Protein AF-A0A508AET8-F1 (afdb_monomer_lite)

pLDDT: mean 76.87, std 15.71, range [42.59, 96.81]

Secondary structure (DSSP, 8-state):
---PPPPPP-------HHHHHHHHHHHHHHHHHHHHHHHS----HHHHHHHHHHHHHHHHHHHHHT-TT--HHHHHHHHHHHHHHHHHHHHHHHHHHHHHHHHHHHHHHHTT--

Radius of gyration: 21.93 Å; chains: 1; bounding box: 60×43×66 Å

Organism: NCBI:txid1706195

Structure (mmCIF, N/CA/C/O backbone):
data_AF-A0A508AET8-F1
#
_entry.id   AF-A0A508AET8-F1
#
loop_
_atom_site.group_PDB
_atom_site.id
_atom_site.type_symbol
_atom_site.label_atom_id
_atom_site.label_alt_id
_atom_site.label_comp_id
_atom_site.label_asym_id
_atom_site.label_entity_id
_atom_site.label_seq_id
_atom_site.pdbx_PDB_ins_code
_atom_site.Cartn_x
_atom_site.Cartn_y
_atom_site.Cartn_z
_atom_site.occupancy
_atom_site.B_iso_or_equiv
_atom_site.auth_seq_id
_atom_site.auth_comp_id
_atom_site.auth_asym_id
_atom_site.auth_atom_id
_atom_site.pdbx_PDB_model_num
ATOM 1 N N . MET A 1 1 ? -28.155 -35.820 34.291 1.00 42.69 1 MET A N 1
ATOM 2 C CA . MET A 1 1 ? -27.954 -34.391 33.969 1.00 42.69 1 MET A CA 1
ATOM 3 C C . MET A 1 1 ? -26.479 -34.075 34.142 1.00 42.69 1 MET A C 1
ATOM 5 O O . MET A 1 1 ? -26.000 -34.165 35.261 1.00 42.69 1 MET A O 1
ATOM 9 N N . ALA A 1 2 ? -25.761 -33.772 33.061 1.00 45.41 2 ALA A N 1
ATOM 10 C CA . ALA A 1 2 ? -24.390 -33.268 33.120 1.00 45.41 2 ALA A CA 1
ATOM 11 C C . ALA A 1 2 ? -24.323 -32.021 32.230 1.00 45.41 2 ALA A C 1
ATOM 13 O O . ALA A 1 2 ? -24.343 -32.126 31.006 1.00 45.41 2 ALA A O 1
ATOM 14 N N . THR A 1 3 ? -24.326 -30.839 32.847 1.00 50.25 3 THR A N 1
ATOM 15 C CA . THR A 1 3 ? -24.107 -29.572 32.143 1.00 50.25 3 THR A CA 1
ATOM 16 C C . THR A 1 3 ? -22.615 -29.444 31.868 1.00 50.25 3 THR A C 1
ATOM 18 O O . THR A 1 3 ? -21.817 -29.290 32.790 1.00 50.25 3 THR A O 1
ATOM 21 N N . ARG A 1 4 ? -22.234 -29.537 30.593 1.00 42.59 4 ARG A N 1
ATOM 22 C CA . ARG A 1 4 ? -20.892 -29.206 30.106 1.00 42.59 4 ARG A CA 1
ATOM 23 C C . ARG A 1 4 ? -20.712 -27.688 30.200 1.00 42.59 4 ARG A C 1
ATOM 25 O O . ARG A 1 4 ? -21.474 -26.946 29.587 1.00 42.59 4 ARG A O 1
ATOM 32 N N . ALA A 1 5 ? -19.728 -27.247 30.981 1.00 56.75 5 ALA A N 1
ATOM 33 C CA . ALA A 1 5 ? -19.295 -25.854 31.030 1.00 56.75 5 ALA A CA 1
ATOM 34 C C . ALA A 1 5 ? -18.791 -25.407 29.639 1.00 56.75 5 ALA A C 1
ATOM 36 O O . ALA A 1 5 ? -18.124 -26.202 28.963 1.00 56.75 5 ALA A O 1
ATOM 37 N N . PRO A 1 6 ? -19.100 -24.180 29.182 1.00 55.41 6 PRO A N 1
ATOM 38 C CA . PRO A 1 6 ? -18.524 -23.658 27.952 1.00 55.41 6 PRO A CA 1
ATOM 39 C C . PRO A 1 6 ? -17.013 -23.460 28.137 1.00 55.41 6 PRO A C 1
ATOM 41 O O . PRO A 1 6 ? -16.565 -22.910 29.142 1.00 55.41 6 PRO A O 1
ATOM 44 N N . ALA A 1 7 ? -16.240 -23.961 27.171 1.00 54.44 7 ALA A N 1
ATOM 45 C CA . ALA A 1 7 ? -14.802 -23.742 27.079 1.00 54.44 7 ALA A CA 1
ATOM 46 C C . ALA A 1 7 ? -14.503 -22.231 27.026 1.00 54.44 7 ALA A C 1
ATOM 48 O O . ALA A 1 7 ? -15.323 -21.484 26.483 1.00 54.44 7 ALA A O 1
ATOM 49 N N . PRO A 1 8 ? -13.368 -21.772 27.585 1.00 53.28 8 PRO A N 1
ATOM 50 C CA . PRO A 1 8 ? -12.979 -20.375 27.488 1.00 53.28 8 PRO A CA 1
ATOM 51 C C . PRO A 1 8 ? -12.871 -20.007 26.010 1.00 53.28 8 PRO A C 1
ATOM 53 O O . PRO A 1 8 ? -12.134 -20.637 25.256 1.00 53.28 8 PRO A O 1
ATOM 56 N N . VAL A 1 9 ? -13.672 -19.021 25.611 1.00 54.75 9 VAL A N 1
ATOM 57 C CA . VAL A 1 9 ? -13.528 -18.317 24.341 1.00 54.75 9 VAL A CA 1
ATOM 58 C C . VAL A 1 9 ? -12.074 -17.883 24.202 1.00 54.75 9 VAL A C 1
ATOM 60 O O . VAL A 1 9 ? -11.507 -17.342 25.154 1.00 54.75 9 VAL A O 1
ATOM 63 N N . ASP A 1 10 ? -11.473 -18.171 23.049 1.00 50.88 10 ASP A N 1
ATOM 64 C CA . ASP A 1 10 ? -10.130 -17.731 22.693 1.00 50.88 10 ASP A CA 1
ATOM 65 C C . ASP A 1 10 ? -10.017 -16.225 22.942 1.00 50.88 10 ASP A C 1
ATOM 67 O O . ASP A 1 10 ? -10.552 -15.397 22.202 1.00 50.88 10 ASP A O 1
ATOM 71 N N . ALA A 1 11 ? -9.360 -15.864 24.042 1.00 49.19 11 ALA A N 1
ATOM 72 C CA . ALA A 1 11 ? -9.004 -14.493 24.328 1.00 49.19 11 ALA A CA 1
ATOM 73 C C . ALA A 1 11 ? -7.905 -14.123 23.334 1.00 49.19 11 ALA A C 1
ATOM 75 O O . ALA A 1 11 ? -6.723 -14.357 23.588 1.00 49.19 11 ALA A O 1
ATOM 76 N N . HIS A 1 12 ? -8.302 -13.593 22.177 1.00 50.84 12 HIS A N 1
ATOM 77 C CA . HIS A 1 12 ? -7.378 -12.921 21.279 1.00 50.84 12 HIS A CA 1
ATOM 78 C C . HIS A 1 12 ? -6.631 -11.877 22.121 1.00 50.84 12 HIS A C 1
ATOM 80 O O . HIS A 1 12 ? -7.283 -11.017 22.721 1.00 50.84 12 HIS A O 1
ATOM 86 N N . PRO A 1 13 ? -5.296 -11.985 22.271 1.00 54.19 13 PRO A N 1
ATOM 87 C CA . PRO A 1 13 ? -4.553 -11.058 23.104 1.00 54.19 13 PRO A CA 1
ATOM 88 C C . PRO A 1 13 ? -4.755 -9.663 22.525 1.00 54.19 13 PRO A C 1
ATOM 90 O O . PRO A 1 13 ? -4.334 -9.386 21.402 1.00 54.19 13 PRO A O 1
ATOM 93 N N . THR A 1 14 ? -5.440 -8.802 23.279 1.00 57.84 14 THR A N 1
ATOM 94 C CA . THR A 1 14 ? -5.660 -7.415 22.889 1.00 57.84 14 THR A CA 1
ATOM 95 C C . THR A 1 14 ? -4.285 -6.792 22.656 1.00 57.84 14 THR A C 1
ATOM 97 O O . THR A 1 14 ? -3.454 -6.833 23.568 1.00 57.84 14 THR A O 1
ATOM 100 N N . PRO A 1 15 ? -3.992 -6.260 21.459 1.00 57.88 15 PRO A N 1
ATOM 101 C CA . PRO A 1 15 ? -2.680 -5.702 21.174 1.00 57.88 15 PRO A CA 1
ATOM 102 C C . PRO A 1 15 ? -2.392 -4.551 22.145 1.00 57.88 15 PRO A C 1
ATOM 104 O O . PRO A 1 15 ? -3.075 -3.528 22.150 1.00 57.88 15 PR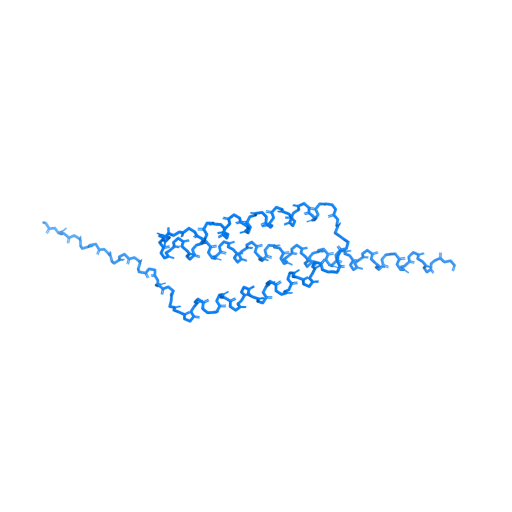O A O 1
ATOM 107 N N . THR A 1 16 ? -1.399 -4.746 23.013 1.00 60.22 16 THR A N 1
ATOM 108 C CA . THR A 1 16 ? -0.940 -3.747 23.986 1.00 60.22 16 THR A CA 1
ATOM 109 C C . THR A 1 16 ? -0.298 -2.567 23.245 1.00 60.22 16 THR A C 1
ATOM 111 O O . THR A 1 16 ? 0.290 -2.761 22.185 1.00 60.22 16 THR A O 1
ATOM 114 N N . ALA A 1 17 ? -0.328 -1.358 23.816 1.00 61.19 17 ALA A N 1
ATOM 115 C CA . ALA A 1 17 ? 0.340 -0.156 23.285 1.00 61.19 17 ALA A CA 1
ATOM 116 C C . ALA A 1 17 ? 1.736 -0.374 22.632 1.00 61.19 17 ALA A C 1
ATOM 118 O O . ALA A 1 17 ? 1.914 0.062 21.499 1.00 61.19 17 ALA A O 1
ATOM 119 N N . PRO A 1 18 ? 2.690 -1.132 23.217 1.00 64.19 18 PRO A N 1
ATOM 120 C CA . PRO A 1 18 ? 3.989 -1.394 22.582 1.00 64.19 18 PRO A CA 1
ATOM 121 C C . PRO A 1 18 ? 3.918 -2.228 21.289 1.00 64.19 18 PRO A C 1
ATOM 123 O O . PRO A 1 18 ? 4.834 -2.173 20.472 1.00 64.19 18 PRO A O 1
ATOM 126 N N . ALA A 1 19 ? 2.856 -3.012 21.078 1.00 69.88 19 ALA A N 1
ATOM 127 C CA . ALA A 1 19 ? 2.624 -3.702 19.809 1.00 69.88 19 ALA A CA 1
ATOM 128 C C . ALA A 1 19 ? 2.165 -2.723 18.718 1.00 69.88 19 ALA A C 1
ATOM 130 O O . ALA A 1 19 ? 2.546 -2.883 17.561 1.00 69.88 19 ALA A O 1
ATOM 131 N N . PHE A 1 20 ? 1.398 -1.691 19.091 1.00 71.69 20 PHE A N 1
ATOM 132 C CA . PHE A 1 20 ? 1.007 -0.615 18.181 1.00 71.69 20 PHE A CA 1
ATOM 133 C C . PHE A 1 20 ? 2.189 0.271 17.797 1.00 71.69 20 PHE A C 1
ATOM 135 O O . PHE A 1 20 ? 2.369 0.529 16.610 1.00 71.69 20 PHE A O 1
ATOM 142 N N . ASP A 1 21 ? 3.025 0.666 18.759 1.00 73.31 21 ASP A N 1
ATOM 143 C CA . ASP A 1 21 ? 4.211 1.489 18.486 1.00 73.31 21 ASP A CA 1
ATOM 144 C C . ASP A 1 21 ? 5.160 0.789 17.505 1.00 73.31 21 ASP A C 1
ATOM 146 O O . ASP A 1 21 ? 5.625 1.386 16.536 1.00 73.31 21 ASP A O 1
ATOM 150 N N . ARG A 1 22 ? 5.359 -0.523 17.680 1.00 76.19 22 ARG A N 1
ATOM 151 C CA . ARG A 1 22 ? 6.186 -1.327 16.774 1.00 76.19 22 ARG A CA 1
ATOM 152 C C . ARG A 1 22 ? 5.623 -1.385 15.353 1.00 76.19 22 ARG A C 1
ATOM 154 O O . ARG A 1 22 ? 6.382 -1.277 14.393 1.00 76.19 22 ARG A O 1
ATOM 161 N N . LEU A 1 23 ? 4.309 -1.560 15.211 1.00 77.75 23 LEU A N 1
ATOM 162 C CA . LEU A 1 23 ? 3.649 -1.556 13.901 1.00 77.75 23 LEU A CA 1
ATOM 163 C C . LEU A 1 23 ? 3.725 -0.174 13.241 1.00 77.75 23 LEU A C 1
ATOM 165 O O . LEU A 1 23 ? 3.920 -0.086 12.029 1.00 77.75 23 LEU A O 1
ATOM 169 N N . TYR A 1 24 ? 3.620 0.895 14.032 1.00 80.31 24 TYR A N 1
ATOM 170 C CA . TYR A 1 24 ? 3.756 2.265 13.554 1.00 80.31 24 TYR A CA 1
ATOM 171 C C . TYR A 1 24 ? 5.172 2.542 13.031 1.00 80.31 24 TYR A C 1
ATOM 173 O O . TYR A 1 24 ? 5.328 2.997 11.898 1.00 80.31 24 TYR A O 1
ATOM 181 N N . GLU A 1 25 ? 6.210 2.194 13.793 1.00 87.12 25 GLU A N 1
ATOM 182 C CA . GLU A 1 25 ? 7.609 2.335 13.368 1.00 87.12 25 GLU A CA 1
ATOM 183 C C . GLU A 1 25 ? 7.919 1.517 12.108 1.00 87.12 25 GLU A C 1
ATOM 185 O O . GLU A 1 25 ? 8.583 2.002 11.188 1.00 87.12 25 GLU A O 1
ATOM 190 N N . GLU A 1 26 ? 7.409 0.284 12.039 1.00 80.75 26 GLU A N 1
ATOM 191 C CA . GLU A 1 26 ? 7.572 -0.572 10.866 1.00 80.75 26 GLU A CA 1
ATOM 192 C C . GLU A 1 26 ? 6.886 0.040 9.639 1.00 80.75 26 GLU A C 1
ATOM 194 O O . GLU A 1 26 ? 7.468 0.054 8.553 1.00 80.75 26 GLU A O 1
ATOM 199 N N . SER A 1 27 ? 5.707 0.644 9.819 1.00 82.81 27 SER A N 1
ATOM 200 C CA . SER A 1 27 ? 5.000 1.342 8.745 1.00 82.81 27 SER A CA 1
ATOM 201 C C . SER A 1 27 ? 5.755 2.573 8.233 1.00 82.81 27 SER A C 1
ATOM 203 O O . SER A 1 27 ? 5.935 2.708 7.025 1.00 82.81 27 SER A O 1
ATOM 205 N N . ALA A 1 28 ? 6.296 3.405 9.128 1.00 86.38 28 ALA A N 1
ATOM 206 C CA . ALA A 1 28 ? 7.060 4.596 8.759 1.00 86.38 28 ALA A CA 1
ATOM 207 C C . ALA A 1 28 ? 8.343 4.230 7.999 1.00 86.38 28 ALA A C 1
ATOM 209 O O . ALA A 1 28 ? 8.739 4.892 7.036 1.00 86.38 28 ALA A O 1
ATOM 210 N N . ARG A 1 29 ? 8.989 3.131 8.405 1.00 81.62 29 ARG A N 1
ATOM 211 C CA . ARG A 1 29 ? 10.172 2.615 7.717 1.00 81.62 29 ARG A CA 1
ATOM 212 C C . ARG A 1 29 ? 9.839 2.117 6.311 1.00 81.62 29 ARG A C 1
ATOM 214 O O . ARG A 1 29 ? 10.614 2.372 5.393 1.00 81.62 29 ARG A O 1
ATOM 221 N N . LEU A 1 30 ? 8.718 1.414 6.141 1.00 81.56 30 LEU A N 1
ATOM 222 C CA . LEU A 1 30 ? 8.272 0.934 4.831 1.00 81.56 30 LEU A CA 1
ATOM 223 C C . LEU A 1 30 ? 7.893 2.095 3.905 1.00 81.56 30 LEU A C 1
ATOM 225 O O . LEU A 1 30 ? 8.301 2.092 2.747 1.00 81.56 30 LEU A O 1
ATOM 229 N N . GLU A 1 31 ? 7.207 3.117 4.417 1.00 80.00 31 GLU A N 1
ATOM 230 C CA . GLU A 1 31 ? 6.879 4.327 3.652 1.00 80.00 31 GLU A CA 1
ATOM 231 C C . GLU A 1 31 ? 8.134 5.046 3.139 1.00 80.00 31 GLU A C 1
ATOM 233 O O . GLU A 1 31 ? 8.184 5.441 1.974 1.00 80.00 31 GLU A O 1
ATOM 238 N N . ALA A 1 32 ? 9.184 5.145 3.960 1.00 80.00 32 ALA A N 1
ATO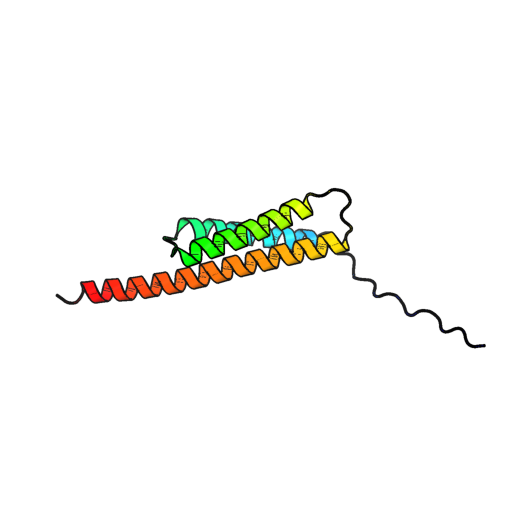M 239 C CA . ALA A 1 32 ? 10.456 5.730 3.539 1.00 80.00 32 ALA A CA 1
ATOM 240 C C . ALA A 1 32 ? 11.146 4.923 2.420 1.00 80.00 32 ALA A C 1
ATOM 242 O O . ALA A 1 32 ? 11.747 5.506 1.517 1.00 80.00 32 ALA A O 1
ATOM 243 N N . VAL A 1 33 ? 11.052 3.588 2.454 1.00 76.50 33 VAL A N 1
ATOM 244 C CA . VAL A 1 33 ? 11.610 2.713 1.407 1.00 76.50 33 VAL A CA 1
ATOM 245 C C . VAL A 1 33 ? 10.845 2.867 0.090 1.00 76.50 33 VAL A C 1
ATOM 247 O O . VAL A 1 33 ? 11.479 3.012 -0.954 1.00 76.50 33 VAL A O 1
ATOM 250 N N . VAL A 1 34 ? 9.511 2.900 0.142 1.00 73.88 34 VAL A N 1
ATOM 251 C CA . VAL A 1 34 ? 8.646 3.105 -1.035 1.00 73.88 34 VAL A CA 1
ATOM 252 C C . VAL A 1 34 ? 8.888 4.482 -1.658 1.00 73.88 34 VAL A C 1
ATOM 254 O O . VAL A 1 34 ? 9.022 4.605 -2.874 1.00 73.88 34 VAL A O 1
ATOM 257 N N . ALA A 1 35 ? 9.001 5.532 -0.838 1.00 74.88 35 ALA A N 1
ATOM 258 C CA . ALA A 1 35 ? 9.295 6.880 -1.323 1.00 74.88 35 ALA A CA 1
ATOM 259 C C . ALA A 1 35 ? 10.627 6.939 -2.091 1.00 74.88 35 ALA A C 1
ATOM 261 O O . ALA A 1 35 ? 10.702 7.578 -3.137 1.00 74.88 35 ALA A O 1
ATOM 262 N N . LEU A 1 36 ? 11.650 6.225 -1.611 1.00 65.31 36 LEU A N 1
ATOM 263 C CA . LEU A 1 36 ? 12.948 6.133 -2.278 1.00 65.31 36 LEU A CA 1
ATOM 264 C C . LEU A 1 36 ? 12.881 5.330 -3.588 1.00 65.31 36 LEU A C 1
ATOM 266 O O . LEU A 1 36 ? 13.530 5.683 -4.564 1.00 65.31 36 LEU A O 1
ATOM 27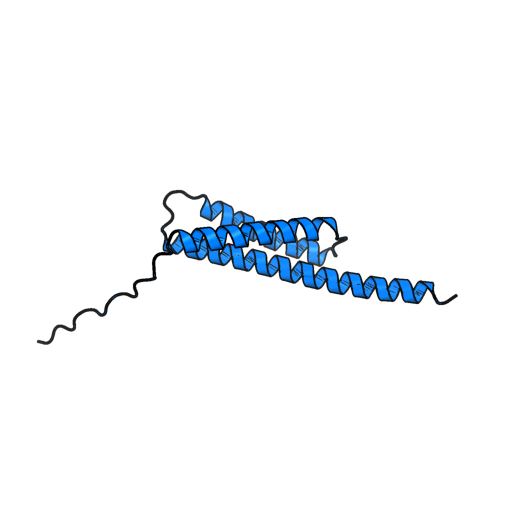0 N N . ALA A 1 37 ? 12.097 4.252 -3.632 1.00 63.91 37 ALA A N 1
ATOM 271 C CA . ALA A 1 37 ? 11.948 3.430 -4.832 1.00 63.91 37 ALA A CA 1
ATOM 272 C C . ALA A 1 37 ? 11.189 4.142 -5.966 1.00 63.91 37 ALA A C 1
ATOM 274 O O . ALA A 1 37 ? 11.468 3.890 -7.140 1.00 63.91 37 ALA A O 1
ATOM 275 N N . ARG A 1 38 ? 10.268 5.054 -5.628 1.00 63.38 38 ARG A N 1
ATOM 276 C CA . ARG A 1 38 ? 9.539 5.884 -6.601 1.00 63.38 38 ARG A CA 1
ATOM 277 C C . ARG A 1 38 ? 10.418 6.914 -7.315 1.00 63.38 38 ARG A C 1
ATOM 279 O O . ARG A 1 38 ? 10.105 7.257 -8.450 1.00 63.38 38 ARG A O 1
ATOM 286 N N . ASP A 1 39 ? 11.489 7.386 -6.679 1.00 57.75 39 ASP A N 1
ATOM 287 C CA . ASP A 1 39 ? 12.405 8.391 -7.249 1.00 57.75 39 ASP A CA 1
ATOM 288 C C . ASP A 1 39 ? 13.340 7.794 -8.327 1.00 57.75 39 ASP A C 1
ATOM 290 O O . ASP A 1 39 ? 13.766 8.479 -9.252 1.00 57.75 39 ASP A O 1
ATOM 294 N N . ASP A 1 40 ? 13.599 6.483 -8.264 1.00 55.00 40 ASP A N 1
ATOM 295 C CA . ASP A 1 40 ? 14.617 5.791 -9.073 1.00 55.00 40 ASP A CA 1
ATOM 296 C C . ASP A 1 40 ? 14.126 5.242 -10.435 1.00 55.00 40 ASP A C 1
ATOM 298 O O . ASP A 1 40 ? 14.932 4.750 -11.230 1.00 55.00 40 ASP A O 1
ATOM 302 N N . GLY A 1 41 ? 12.819 5.222 -10.720 1.00 54.16 41 GLY A N 1
ATOM 303 C CA . GLY A 1 41 ? 12.276 4.236 -11.665 1.00 54.16 41 GLY A CA 1
ATOM 304 C C . GLY A 1 41 ? 11.523 4.762 -12.887 1.00 54.16 41 GLY A C 1
ATOM 305 O O . GLY A 1 41 ? 10.350 5.115 -12.786 1.00 54.16 41 GLY A O 1
ATOM 306 N N . MET A 1 42 ? 12.103 4.609 -14.086 1.00 54.72 42 MET A N 1
ATOM 307 C CA . MET A 1 42 ? 11.294 4.342 -15.287 1.00 54.72 42 MET A CA 1
ATOM 308 C C . MET A 1 42 ? 10.597 2.986 -15.10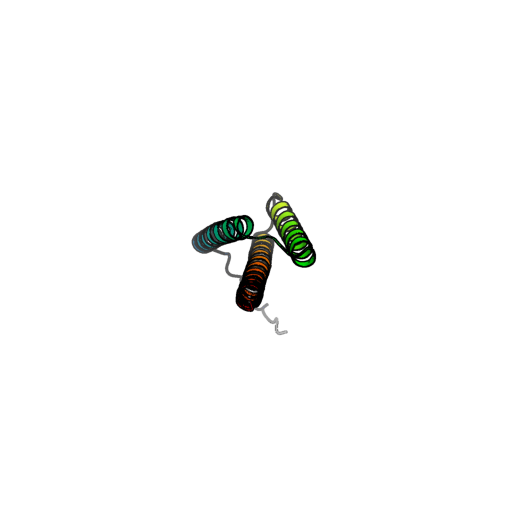7 1.00 54.72 42 MET A C 1
ATOM 310 O O . MET A 1 42 ? 11.213 1.931 -15.261 1.00 54.72 42 MET A O 1
ATOM 314 N N . SER A 1 43 ? 9.316 3.011 -14.750 1.00 61.94 43 SER A N 1
ATOM 315 C CA . SER A 1 43 ? 8.517 1.802 -14.556 1.00 61.94 43 SER A CA 1
ATOM 316 C C . SER A 1 43 ? 7.948 1.299 -15.885 1.00 61.94 43 SER A C 1
ATOM 318 O O . SER A 1 43 ? 7.480 2.081 -16.715 1.00 61.94 43 SER A O 1
ATOM 320 N N . SER A 1 44 ? 7.952 -0.021 -16.095 1.00 69.06 44 SER A N 1
ATOM 321 C CA . SER A 1 44 ? 7.189 -0.615 -17.201 1.00 69.06 44 SER A CA 1
ATOM 322 C C . SER A 1 44 ? 5.693 -0.318 -17.027 1.00 69.06 44 SER A C 1
ATOM 324 O O . SER A 1 44 ? 5.199 -0.287 -15.900 1.00 69.06 44 SER A O 1
ATOM 326 N N . ALA A 1 45 ? 4.945 -0.162 -18.123 1.00 75.06 45 ALA A N 1
ATOM 327 C CA . ALA A 1 45 ? 3.511 0.148 -18.055 1.00 75.06 45 ALA A CA 1
ATOM 328 C C . ALA A 1 45 ? 2.713 -0.862 -17.200 1.00 75.06 45 ALA A C 1
ATOM 330 O O . ALA A 1 45 ? 1.825 -0.476 -16.443 1.00 75.06 45 ALA A O 1
ATOM 331 N N . THR A 1 46 ? 3.068 -2.150 -17.265 1.00 77.38 46 THR A N 1
ATOM 332 C CA . THR A 1 46 ? 2.461 -3.205 -16.438 1.00 77.38 46 THR A CA 1
ATOM 333 C C . THR A 1 46 ? 2.755 -3.010 -14.954 1.00 77.38 46 THR A C 1
ATOM 335 O O . THR A 1 46 ? 1.863 -3.157 -14.121 1.00 77.38 46 THR A O 1
ATOM 338 N N . ALA A 1 47 ? 3.992 -2.657 -14.612 1.00 79.81 47 ALA A N 1
ATOM 339 C CA . ALA A 1 47 ? 4.377 -2.455 -13.226 1.00 79.81 47 ALA A CA 1
ATOM 340 C C . ALA A 1 47 ? 3.757 -1.175 -12.642 1.00 79.81 47 ALA A C 1
ATOM 342 O O . ALA A 1 47 ? 3.263 -1.209 -11.521 1.00 79.81 47 ALA A O 1
ATOM 343 N N . ALA A 1 48 ? 3.639 -0.105 -13.434 1.00 82.88 48 ALA A N 1
ATOM 344 C CA . ALA A 1 48 ? 2.902 1.100 -13.054 1.00 82.88 48 ALA A CA 1
ATOM 345 C C . ALA A 1 48 ? 1.411 0.819 -12.776 1.00 82.88 48 ALA A C 1
ATOM 347 O O . ALA A 1 48 ? 0.843 1.346 -11.816 1.00 82.88 48 ALA A O 1
ATOM 348 N N . ALA A 1 49 ? 0.774 -0.049 -13.571 1.00 87.88 49 ALA A N 1
ATOM 349 C CA . ALA A 1 49 ? -0.609 -0.467 -13.340 1.00 87.88 49 ALA A CA 1
ATOM 350 C C . ALA A 1 49 ? -0.758 -1.294 -12.049 1.00 87.88 49 ALA A C 1
ATOM 352 O O . ALA A 1 49 ? -1.694 -1.071 -11.282 1.00 87.88 49 ALA A O 1
ATOM 353 N N . MET A 1 50 ? 0.179 -2.209 -11.774 1.00 88.25 50 MET A N 1
ATOM 354 C CA . MET A 1 50 ? 0.195 -2.984 -10.527 1.00 88.25 50 MET A CA 1
ATOM 355 C C . MET A 1 50 ? 0.440 -2.097 -9.301 1.00 88.25 50 MET A C 1
ATOM 357 O O . MET A 1 50 ? -0.298 -2.211 -8.325 1.00 88.25 50 MET A O 1
ATOM 361 N N . THR A 1 51 ? 1.402 -1.170 -9.364 1.00 88.50 51 THR A N 1
ATOM 362 C CA . THR A 1 51 ? 1.639 -0.170 -8.311 1.00 88.50 51 THR A CA 1
ATOM 363 C C . THR A 1 51 ? 0.379 0.646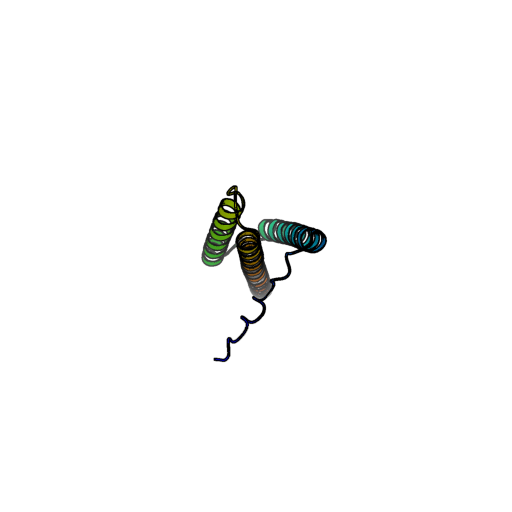 -8.044 1.00 88.50 51 THR A C 1
ATOM 365 O O . THR A 1 51 ? -0.040 0.756 -6.899 1.00 88.50 51 THR A O 1
ATOM 368 N N . THR A 1 52 ? -0.292 1.128 -9.095 1.00 91.25 52 THR A N 1
ATOM 369 C CA . THR A 1 52 ? -1.548 1.886 -8.964 1.00 91.25 52 THR A CA 1
ATOM 370 C C . THR A 1 52 ? -2.650 1.064 -8.286 1.00 91.25 52 THR A C 1
ATOM 372 O O . THR A 1 52 ? -3.385 1.579 -7.445 1.00 91.25 52 THR A O 1
ATOM 375 N N . ALA A 1 53 ? -2.776 -0.222 -8.623 1.00 92.56 53 ALA A N 1
ATOM 376 C CA . ALA A 1 53 ? -3.761 -1.108 -8.005 1.00 92.56 53 ALA A CA 1
ATOM 377 C C . ALA A 1 53 ? -3.471 -1.355 -6.513 1.00 92.56 53 ALA A C 1
ATOM 379 O O . ALA A 1 53 ? -4.397 -1.373 -5.698 1.00 92.56 53 ALA A O 1
ATOM 380 N N . ILE A 1 54 ? -2.196 -1.519 -6.148 1.00 92.38 54 ILE A N 1
ATOM 381 C CA . ILE A 1 54 ? -1.779 -1.694 -4.752 1.00 92.38 54 ILE A CA 1
ATOM 382 C C . ILE A 1 54 ? -1.984 -0.393 -3.963 1.00 92.38 54 ILE A C 1
ATOM 384 O O . ILE A 1 54 ? -2.545 -0.435 -2.870 1.00 92.38 54 ILE A O 1
ATOM 388 N N . ASP A 1 55 ? -1.643 0.761 -4.538 1.00 90.88 55 ASP A N 1
ATOM 389 C CA . ASP A 1 55 ? -1.888 2.076 -3.936 1.00 90.88 55 ASP A CA 1
ATOM 390 C C . ASP A 1 55 ? -3.380 2.316 -3.673 1.00 90.88 55 ASP A C 1
ATOM 392 O O . ASP A 1 55 ? -3.763 2.760 -2.590 1.00 90.88 55 ASP A O 1
ATOM 396 N N . ALA A 1 56 ? -4.247 1.967 -4.628 1.00 94.50 56 ALA A N 1
ATOM 397 C CA . ALA A 1 56 ? -5.694 2.067 -4.452 1.00 94.50 56 ALA A CA 1
ATOM 398 C C . ALA A 1 56 ? -6.202 1.160 -3.317 1.00 94.50 56 ALA A C 1
ATOM 400 O O . ALA A 1 56 ? -7.075 1.560 -2.542 1.00 94.50 56 ALA A O 1
ATOM 401 N N . ARG A 1 57 ? -5.636 -0.048 -3.180 1.00 95.88 57 ARG A N 1
ATOM 402 C CA . ARG A 1 57 ? -5.942 -0.961 -2.068 1.00 95.88 57 ARG A CA 1
ATOM 403 C C . ARG A 1 57 ? -5.517 -0.365 -0.725 1.00 95.88 57 ARG A C 1
ATOM 405 O O . ARG A 1 57 ? -6.314 -0.402 0.209 1.00 95.88 57 ARG A O 1
ATOM 412 N N . ILE A 1 58 ? -4.310 0.198 -0.632 1.00 94.44 58 ILE A N 1
ATOM 413 C CA . ILE A 1 58 ? -3.822 0.873 0.581 1.00 94.44 58 ILE A CA 1
ATOM 414 C C . ILE A 1 58 ? -4.754 2.035 0.940 1.00 94.44 58 ILE A C 1
ATOM 416 O O . ILE A 1 58 ? -5.238 2.093 2.065 1.00 94.44 58 ILE A O 1
ATOM 420 N N . GLY A 1 59 ? -5.106 2.883 -0.031 1.00 93.56 59 GLY A N 1
ATOM 421 C CA . GLY A 1 59 ? -6.030 3.997 0.185 1.00 93.56 59 GLY A CA 1
ATOM 422 C C . GLY A 1 59 ? -7.411 3.559 0.692 1.00 93.56 59 GLY A C 1
ATOM 423 O O . GLY A 1 59 ? -7.967 4.194 1.585 1.00 93.56 59 GLY A O 1
ATOM 424 N N . GLY A 1 60 ? -7.957 2.446 0.189 1.00 96.62 60 GLY A N 1
ATOM 425 C CA . GLY A 1 60 ? -9.216 1.879 0.689 1.00 96.62 60 GLY A CA 1
ATOM 426 C C . GLY A 1 60 ? -9.122 1.343 2.125 1.00 96.62 60 GLY A C 1
ATOM 427 O O . GLY A 1 60 ? -10.065 1.489 2.910 1.00 96.62 60 GLY A O 1
ATOM 428 N N . ILE A 1 61 ? -7.980 0.754 2.490 1.00 93.06 61 ILE A N 1
ATOM 429 C CA . ILE A 1 61 ? -7.708 0.298 3.860 1.00 93.06 61 ILE A CA 1
ATOM 430 C C . ILE A 1 61 ? -7.573 1.497 4.801 1.00 93.06 61 ILE A C 1
ATOM 432 O O . ILE A 1 61 ? -8.190 1.499 5.863 1.00 93.06 61 ILE A O 1
ATOM 436 N N . ASP A 1 62 ? -6.829 2.526 4.402 1.00 94.75 62 ASP A N 1
ATOM 437 C CA . ASP A 1 62 ? -6.621 3.737 5.199 1.00 94.75 62 ASP A CA 1
ATOM 438 C C . ASP A 1 62 ? -7.936 4.504 5.405 1.00 94.75 62 ASP A C 1
ATOM 440 O O . ASP A 1 62 ? -8.237 4.937 6.520 1.00 94.75 62 ASP A O 1
ATOM 444 N N . ALA A 1 63 ? -8.781 4.583 4.371 1.00 95.81 63 ALA A N 1
ATOM 445 C CA . ALA A 1 63 ? -10.136 5.112 4.498 1.00 95.81 63 ALA A CA 1
ATOM 446 C C . ALA A 1 63 ? -10.956 4.305 5.517 1.00 95.81 63 ALA A C 1
ATOM 448 O O . ALA A 1 63 ? -11.568 4.883 6.413 1.00 95.81 63 ALA A O 1
ATOM 449 N N . SER A 1 64 ? -10.900 2.972 5.452 1.00 93.12 64 SER A N 1
ATOM 450 C CA . SER A 1 64 ? -11.594 2.107 6.412 1.00 93.12 64 SER A CA 1
ATOM 451 C C . SER A 1 64 ? -11.063 2.289 7.837 1.00 93.12 64 SER A C 1
ATOM 453 O O . SER A 1 64 ? -11.847 2.333 8.775 1.00 93.12 64 SER A O 1
ATOM 455 N N . LEU A 1 65 ? -9.747 2.440 8.017 1.00 91.50 65 LEU A N 1
ATOM 456 C CA . LEU A 1 65 ? -9.115 2.699 9.317 1.00 91.50 65 LEU A CA 1
ATOM 457 C C . LEU A 1 65 ? -9.528 4.044 9.928 1.00 91.50 65 LEU A C 1
ATOM 459 O O . LEU A 1 65 ? -9.527 4.168 11.157 1.00 91.50 65 LEU A O 1
ATOM 463 N N . SER A 1 66 ? -9.879 5.025 9.091 1.00 90.38 66 SER A N 1
ATOM 464 C CA . SER A 1 66 ? -10.341 6.347 9.524 1.00 90.38 66 SER A CA 1
ATOM 465 C C . SER A 1 66 ? -11.768 6.350 10.090 1.00 90.38 66 SER A C 1
ATOM 467 O O . SER A 1 66 ? -12.151 7.310 10.762 1.00 90.38 66 SER A O 1
ATOM 469 N N . GLU A 1 67 ? -12.534 5.270 9.890 1.00 92.12 67 GLU A N 1
ATOM 470 C CA . GLU A 1 67 ? -13.908 5.166 10.380 1.00 92.12 67 GLU A CA 1
ATOM 471 C C . GLU A 1 67 ? -13.972 5.163 11.923 1.00 92.12 67 GLU A C 1
ATOM 473 O O . GLU A 1 67 ? -13.296 4.369 12.604 1.00 92.12 67 GLU A O 1
ATOM 478 N N . PRO A 1 68 ? -14.804 6.033 12.522 1.00 87.06 68 PRO A N 1
ATOM 479 C CA . PRO A 1 68 ? -15.007 6.051 13.961 1.00 87.06 68 PRO A CA 1
ATOM 480 C C . PRO A 1 68 ? -15.784 4.807 14.421 1.00 87.06 68 PRO A C 1
ATOM 482 O O . PRO A 1 68 ? -16.653 4.291 13.728 1.00 87.06 68 PRO A O 1
ATOM 485 N N . GLY A 1 69 ? -15.501 4.324 15.634 1.00 89.69 69 GLY A N 1
ATOM 486 C CA . GLY A 1 69 ? -16.230 3.185 16.217 1.00 89.69 69 GLY A CA 1
ATOM 487 C C . GLY A 1 69 ? -15.775 1.798 15.745 1.00 89.69 69 GLY A C 1
ATOM 488 O O . GLY A 1 69 ? -16.418 0.803 16.074 1.00 89.69 69 GLY A O 1
ATOM 489 N N . LEU A 1 70 ? -14.653 1.711 15.028 1.00 91.94 70 LEU A N 1
ATOM 490 C CA . LEU A 1 70 ? -14.010 0.449 14.663 1.00 91.94 70 LEU A CA 1
ATOM 491 C C . LEU A 1 70 ? -13.698 -0.414 15.897 1.00 91.94 70 LEU A C 1
ATOM 493 O O . LEU A 1 70 ? -13.002 0.025 16.819 1.00 91.94 70 LEU A O 1
ATOM 497 N N . LEU A 1 71 ? -14.179 -1.662 15.884 1.00 91.88 71 LEU A N 1
ATOM 498 C CA . LEU A 1 71 ? -13.849 -2.653 16.909 1.00 91.88 71 LEU A CA 1
ATOM 499 C C . LEU A 1 71 ? -12.332 -2.929 16.921 1.00 91.88 71 LEU A C 1
ATOM 501 O O . LEU A 1 71 ? -11.718 -2.947 15.849 1.00 91.88 71 LEU A O 1
ATOM 505 N N . PRO A 1 72 ? -11.722 -3.199 18.091 1.00 86.25 72 PRO A N 1
ATOM 506 C CA . PRO A 1 72 ? -10.281 -3.445 18.197 1.00 86.25 72 PRO A CA 1
ATOM 507 C C . PRO A 1 72 ? -9.767 -4.547 17.259 1.00 86.25 72 PRO A C 1
ATOM 509 O O . PRO A 1 72 ? -8.757 -4.348 16.586 1.00 86.25 72 PRO A O 1
ATOM 512 N N . ASP A 1 73 ? -10.493 -5.662 17.143 1.00 88.88 73 ASP A N 1
ATOM 513 C CA . ASP A 1 73 ? -10.105 -6.784 16.276 1.00 88.88 73 ASP A CA 1
ATOM 514 C C . ASP A 1 73 ? -10.214 -6.438 14.787 1.00 88.88 73 ASP A C 1
ATOM 516 O O . ASP A 1 73 ? -9.355 -6.811 13.990 1.00 88.88 73 ASP A O 1
ATOM 520 N N . ALA A 1 74 ? -11.242 -5.677 14.404 1.00 89.81 74 ALA A N 1
ATOM 521 C CA . ALA A 1 74 ? -11.409 -5.202 13.033 1.00 89.81 74 ALA A CA 1
ATOM 522 C C . ALA A 1 74 ? -10.300 -4.210 12.654 1.00 89.81 74 ALA A C 1
ATOM 524 O O . ALA A 1 74 ? -9.743 -4.275 11.559 1.00 89.81 74 ALA A O 1
ATOM 525 N N . ARG A 1 75 ? -9.914 -3.335 13.589 1.00 92.31 75 ARG A N 1
ATOM 526 C CA . ARG A 1 75 ? -8.787 -2.417 13.410 1.00 92.31 75 ARG A CA 1
ATOM 527 C C . ARG A 1 75 ? -7.466 -3.175 13.264 1.00 92.31 75 ARG A C 1
ATOM 529 O O . ARG A 1 75 ? -6.665 -2.810 12.409 1.00 92.31 75 ARG A O 1
ATOM 536 N N . LEU A 1 76 ? -7.246 -4.234 14.046 1.00 92.62 76 LEU A N 1
ATOM 537 C CA . LEU A 1 76 ? -6.061 -5.086 13.915 1.00 92.62 76 LEU A CA 1
ATOM 538 C C . LEU A 1 76 ? -5.998 -5.770 12.540 1.00 92.62 76 LEU A C 1
ATOM 540 O O . LEU A 1 76 ? -4.947 -5.749 11.903 1.00 92.62 76 LEU A O 1
ATOM 544 N N . GLN A 1 77 ? -7.114 -6.326 12.061 1.00 94.81 77 GLN A N 1
ATOM 545 C CA . GLN A 1 77 ? -7.184 -6.957 10.737 1.00 94.81 77 GLN A CA 1
ATOM 546 C C . GLN A 1 77 ? -6.897 -5.965 9.604 1.00 94.81 77 GLN A C 1
ATOM 548 O O . GLN A 1 77 ? -6.157 -6.289 8.676 1.00 94.81 77 GLN A O 1
ATOM 553 N N . LEU A 1 78 ? -7.427 -4.742 9.688 1.00 95.56 78 LEU A N 1
ATOM 554 C CA . LEU A 1 78 ? -7.142 -3.691 8.708 1.00 95.56 78 LEU A CA 1
ATOM 555 C C . LEU A 1 78 ? -5.660 -3.295 8.706 1.00 95.56 78 LEU A C 1
ATOM 557 O O . LEU A 1 78 ? -5.065 -3.153 7.640 1.00 95.56 78 LEU A O 1
ATOM 561 N N . TRP A 1 79 ? -5.033 -3.186 9.880 1.00 94.62 79 TRP A N 1
ATOM 562 C CA . TRP A 1 79 ? -3.595 -2.924 9.974 1.00 94.62 79 TRP A CA 1
ATOM 563 C C . TRP A 1 79 ? -2.746 -4.053 9.387 1.00 94.62 79 TRP A C 1
ATOM 565 O O . TRP A 1 79 ? -1.783 -3.777 8.674 1.00 94.62 79 TRP A O 1
ATOM 575 N N . GLN A 1 80 ? -3.111 -5.315 9.625 1.00 96.50 80 GLN A N 1
ATOM 576 C CA . GLN A 1 80 ? -2.449 -6.461 8.993 1.00 96.50 80 GLN A CA 1
ATOM 577 C C . GLN A 1 80 ? -2.585 -6.405 7.466 1.00 96.50 80 GLN A C 1
ATOM 579 O O . GLN A 1 80 ? -1.586 -6.498 6.757 1.00 96.50 80 GLN A O 1
ATOM 584 N N . ALA A 1 81 ? -3.794 -6.139 6.963 1.00 95.69 81 ALA A N 1
ATOM 585 C CA . ALA A 1 81 ? -4.043 -5.994 5.532 1.00 95.69 81 ALA A CA 1
ATOM 586 C C . ALA A 1 81 ? -3.236 -4.846 4.903 1.00 95.69 81 ALA A C 1
ATOM 588 O O . ALA A 1 81 ? -2.767 -4.977 3.770 1.00 95.69 81 ALA A O 1
ATOM 589 N N . ARG A 1 82 ? -3.047 -3.735 5.631 1.00 96.44 82 ARG A N 1
ATOM 590 C CA . ARG A 1 82 ? -2.206 -2.609 5.200 1.00 96.44 82 ARG A CA 1
ATOM 591 C C . ARG A 1 82 ? -0.747 -3.033 5.060 1.00 96.44 82 ARG A C 1
ATOM 593 O O . ARG A 1 82 ? -0.122 -2.753 4.042 1.00 96.44 82 ARG A O 1
ATOM 600 N N . VAL A 1 83 ? -0.214 -3.725 6.067 1.00 95.94 83 VAL A N 1
ATOM 601 C CA . VAL A 1 83 ? 1.168 -4.224 6.059 1.00 95.94 83 VAL A CA 1
ATOM 602 C C . VAL A 1 83 ? 1.391 -5.194 4.901 1.00 95.94 83 VAL A C 1
ATOM 604 O O . VAL A 1 83 ? 2.406 -5.095 4.215 1.00 95.94 83 VAL A O 1
ATOM 607 N N . ASP A 1 84 ? 0.447 -6.094 4.642 1.00 96.81 84 ASP A N 1
ATOM 608 C CA . ASP A 1 84 ? 0.564 -7.037 3.530 1.00 96.81 84 ASP A CA 1
ATOM 609 C C . ASP A 1 84 ? 0.554 -6.320 2.171 1.00 96.81 84 ASP A C 1
ATOM 611 O O . ASP A 1 84 ? 1.397 -6.610 1.326 1.00 96.81 84 ASP A O 1
ATOM 615 N N . ALA A 1 85 ? -0.299 -5.306 1.985 1.00 92.81 85 ALA A N 1
ATOM 616 C CA . ALA A 1 85 ? -0.290 -4.494 0.766 1.00 92.81 85 ALA A CA 1
ATOM 617 C C . ALA A 1 85 ? 1.034 -3.722 0.572 1.00 92.81 85 ALA A C 1
ATOM 619 O O . ALA A 1 85 ? 1.537 -3.627 -0.547 1.00 92.81 85 ALA A O 1
ATOM 620 N N . LEU A 1 86 ? 1.640 -3.214 1.651 1.00 92.75 86 LEU A N 1
ATOM 621 C CA . LEU A 1 86 ? 2.959 -2.570 1.593 1.00 92.75 86 LEU A CA 1
ATOM 622 C C . LEU A 1 86 ? 4.079 -3.563 1.246 1.00 92.75 86 LEU A C 1
ATOM 624 O O . LEU A 1 86 ? 5.001 -3.221 0.505 1.00 92.75 86 LEU A O 1
ATOM 628 N N . ARG A 1 87 ? 4.004 -4.802 1.747 1.00 93.19 87 ARG A N 1
ATOM 629 C CA . ARG A 1 87 ? 4.950 -5.873 1.387 1.00 93.19 87 ARG A CA 1
ATOM 630 C C . ARG A 1 87 ? 4.836 -6.252 -0.085 1.00 93.19 87 ARG A C 1
ATOM 632 O O . ARG A 1 87 ? 5.867 -6.406 -0.738 1.00 93.19 87 ARG A O 1
ATOM 639 N N . ASP A 1 88 ? 3.613 -6.351 -0.604 1.00 93.12 88 ASP A N 1
ATOM 640 C CA . ASP A 1 88 ? 3.358 -6.605 -2.025 1.00 93.12 88 ASP A CA 1
ATOM 641 C C . ASP A 1 88 ? 4.002 -5.509 -2.896 1.00 93.12 88 ASP A C 1
ATOM 643 O O . ASP A 1 88 ? 4.694 -5.812 -3.873 1.00 93.12 88 ASP A O 1
ATOM 647 N N . LEU A 1 89 ? 3.848 -4.236 -2.504 1.00 89.94 89 LEU A N 1
ATOM 648 C CA . LEU A 1 89 ? 4.458 -3.100 -3.200 1.00 89.94 89 LEU A CA 1
ATOM 649 C C . LEU A 1 89 ? 5.993 -3.173 -3.194 1.00 89.94 89 LEU A C 1
ATOM 651 O O . LEU A 1 89 ? 6.620 -3.083 -4.249 1.00 89.94 89 LEU A O 1
ATOM 655 N N . ALA A 1 90 ? 6.603 -3.412 -2.030 1.00 88.00 90 ALA A N 1
ATOM 656 C CA . ALA A 1 90 ? 8.056 -3.526 -1.901 1.00 88.00 90 ALA A CA 1
ATOM 657 C C . ALA A 1 90 ? 8.631 -4.716 -2.700 1.00 88.00 90 ALA A C 1
ATOM 659 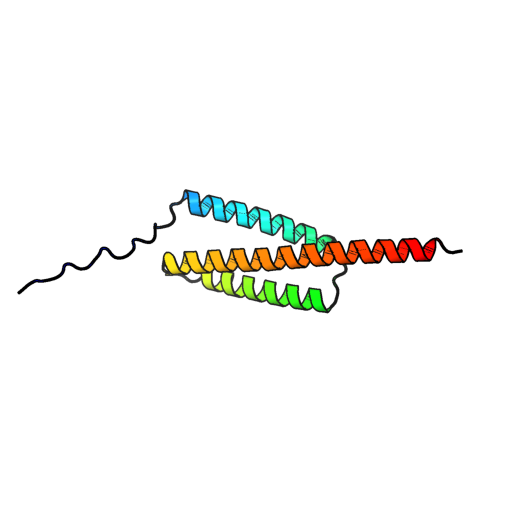O O . ALA A 1 90 ? 9.723 -4.631 -3.276 1.00 88.00 90 ALA A O 1
ATOM 660 N N . GLY A 1 91 ? 7.899 -5.834 -2.769 1.00 89.62 91 GLY A N 1
ATOM 661 C CA . GLY A 1 91 ? 8.263 -6.988 -3.594 1.00 89.62 91 GLY A CA 1
ATOM 662 C C . GLY A 1 91 ? 8.239 -6.666 -5.091 1.00 89.62 91 GLY A C 1
ATOM 663 O O . GLY A 1 91 ? 9.160 -7.040 -5.830 1.00 89.62 91 GLY A O 1
ATOM 664 N N . LEU A 1 92 ? 7.230 -5.912 -5.537 1.00 88.94 92 LEU A N 1
ATOM 665 C CA . LEU A 1 92 ? 7.131 -5.429 -6.912 1.00 88.94 92 LEU A CA 1
ATOM 666 C C . LEU A 1 92 ? 8.290 -4.481 -7.258 1.00 88.94 92 LEU A C 1
ATOM 668 O O . LEU A 1 92 ? 8.924 -4.656 -8.297 1.00 88.94 92 LEU A O 1
ATOM 672 N N . GLU A 1 93 ? 8.614 -3.520 -6.393 1.00 85.69 93 GLU A N 1
ATOM 673 C CA . GLU A 1 93 ? 9.736 -2.585 -6.581 1.00 85.69 93 GLU A CA 1
ATOM 674 C C . GLU A 1 93 ? 11.090 -3.305 -6.636 1.00 85.69 93 GLU A C 1
ATOM 676 O O . GLU A 1 93 ? 11.920 -3.023 -7.503 1.00 85.69 93 GLU A O 1
ATOM 681 N N . THR A 1 94 ? 11.297 -4.297 -5.765 1.00 85.50 94 THR A N 1
ATOM 682 C CA . THR A 1 94 ? 12.505 -5.138 -5.770 1.00 85.50 94 THR A CA 1
ATOM 683 C C . THR A 1 94 ? 12.649 -5.886 -7.096 1.00 85.50 94 THR A C 1
ATOM 685 O O . THR A 1 94 ? 13.730 -5.910 -7.690 1.00 85.50 94 THR A O 1
ATOM 688 N N . THR A 1 95 ? 11.548 -6.452 -7.596 1.00 84.94 95 THR A N 1
ATOM 689 C CA . THR A 1 95 ? 11.515 -7.157 -8.885 1.00 84.94 95 THR A CA 1
ATOM 690 C C . THR A 1 95 ? 11.796 -6.202 -10.044 1.00 84.94 95 THR A C 1
ATOM 692 O O . THR A 1 95 ? 12.607 -6.513 -10.916 1.00 84.94 95 THR A O 1
ATOM 695 N N . GLN A 1 96 ? 11.186 -5.012 -10.036 1.00 82.69 96 GLN A N 1
ATOM 696 C CA . GLN A 1 96 ? 11.439 -3.979 -11.042 1.00 82.69 96 GLN A CA 1
ATOM 697 C C . GLN A 1 96 ? 12.908 -3.556 -11.061 1.00 82.69 96 GLN A C 1
ATOM 699 O O . GLN A 1 96 ? 13.507 -3.488 -12.131 1.00 82.69 96 GLN A O 1
ATOM 704 N N . ARG A 1 97 ? 13.514 -3.331 -9.891 1.00 80.69 97 ARG A N 1
ATOM 705 C CA . ARG A 1 97 ? 14.922 -2.938 -9.786 1.00 80.69 97 ARG A CA 1
ATOM 706 C C . ARG A 1 97 ? 15.860 -4.024 -10.316 1.00 80.69 97 ARG A C 1
ATOM 708 O O . ARG A 1 97 ? 16.822 -3.697 -11.007 1.00 80.69 97 ARG A O 1
ATOM 715 N N . LEU A 1 98 ? 15.571 -5.301 -10.049 1.00 82.81 98 LEU A N 1
ATOM 716 C CA . LEU A 1 98 ? 16.343 -6.420 -10.599 1.00 82.81 98 LEU A CA 1
ATOM 717 C C . LEU A 1 98 ? 16.252 -6.474 -12.133 1.00 82.81 98 LEU A C 1
ATOM 719 O O . LEU A 1 98 ? 17.273 -6.617 -12.801 1.00 82.81 98 LEU A O 1
ATOM 723 N N . MET A 1 99 ? 15.050 -6.306 -12.690 1.00 79.31 99 MET A N 1
ATOM 724 C CA . MET A 1 99 ? 14.831 -6.295 -14.143 1.00 79.31 99 MET A CA 1
ATOM 725 C C . MET A 1 99 ? 15.506 -5.092 -14.814 1.00 79.31 99 MET A C 1
ATOM 727 O O . MET A 1 99 ? 16.144 -5.238 -15.854 1.00 79.31 99 MET A O 1
ATOM 731 N N . ALA A 1 100 ? 15.423 -3.909 -14.201 1.00 79.00 100 ALA A N 1
ATOM 732 C CA . ALA A 1 100 ? 16.090 -2.705 -14.687 1.00 79.00 100 ALA A CA 1
ATOM 733 C C . ALA A 1 100 ? 17.622 -2.839 -14.651 1.00 79.00 100 ALA A C 1
ATOM 735 O O . ALA A 1 100 ? 18.298 -2.398 -15.579 1.00 79.00 100 ALA A O 1
ATOM 736 N N . ALA A 1 101 ? 18.180 -3.476 -13.615 1.00 77.06 101 ALA A N 1
ATOM 737 C CA . ALA A 1 101 ? 19.610 -3.770 -13.543 1.00 77.06 101 ALA A CA 1
ATOM 738 C C . ALA A 1 101 ? 20.053 -4.715 -14.675 1.00 77.06 101 ALA A C 1
ATOM 740 O O . ALA A 1 101 ? 21.002 -4.397 -15.384 1.00 77.06 101 ALA A O 1
ATOM 741 N N . GLN A 1 102 ? 19.310 -5.803 -14.915 1.00 73.94 102 GLN A N 1
ATOM 742 C CA . GLN A 1 102 ? 19.595 -6.742 -16.008 1.00 73.94 102 GLN A CA 1
ATOM 743 C C . GLN A 1 102 ? 19.501 -6.078 -17.391 1.00 73.94 102 GLN A C 1
ATOM 745 O O . GLN A 1 102 ? 20.358 -6.300 -18.241 1.00 73.94 102 GLN A O 1
ATOM 750 N N . GLY A 1 103 ? 18.498 -5.224 -17.621 1.00 67.19 103 GLY A N 1
ATOM 751 C CA . GLY A 1 103 ? 18.359 -4.473 -18.874 1.00 67.19 103 GLY A CA 1
ATOM 752 C C . GLY A 1 103 ? 19.537 -3.530 -19.153 1.00 67.19 103 GLY A C 1
ATOM 753 O O . GLY A 1 103 ? 19.990 -3.445 -20.294 1.00 67.19 103 GLY A O 1
ATOM 754 N N . ARG A 1 104 ? 20.079 -2.872 -18.117 1.00 59.03 104 ARG A N 1
ATOM 755 C CA . ARG A 1 104 ? 21.269 -2.011 -18.247 1.00 59.03 104 ARG A CA 1
ATOM 756 C C . ARG A 1 104 ? 22.539 -2.791 -18.579 1.00 59.03 104 ARG A C 1
ATOM 758 O O . ARG A 1 104 ? 23.358 -2.290 -19.345 1.00 59.03 104 ARG A O 1
ATOM 765 N N . ASP A 1 105 ? 22.695 -4.001 -18.049 1.00 61.12 105 ASP A N 1
ATOM 766 C CA . ASP A 1 105 ? 23.842 -4.855 -18.376 1.00 61.12 105 ASP A CA 1
ATOM 767 C C . ASP A 1 105 ? 23.827 -5.289 -19.854 1.00 61.12 105 ASP A C 1
ATOM 769 O O . ASP A 1 105 ? 24.879 -5.305 -20.502 1.00 61.12 105 ASP A O 1
ATOM 773 N N . TYR A 1 106 ? 22.644 -5.575 -20.417 1.00 59.06 106 TYR A N 1
ATOM 774 C CA . TYR A 1 106 ? 22.482 -5.877 -21.847 1.00 59.06 106 TYR A CA 1
ATOM 775 C C . TYR A 1 106 ? 22.743 -4.659 -22.745 1.00 59.06 106 TYR A C 1
ATOM 777 O O . TYR A 1 106 ? 23.447 -4.777 -23.745 1.00 59.06 106 TYR A O 1
ATOM 785 N N . ASP A 1 107 ? 22.244 -3.479 -22.377 1.00 58.28 107 ASP A N 1
ATOM 786 C CA . ASP A 1 107 ? 22.492 -2.239 -23.128 1.00 58.28 107 ASP A CA 1
ATOM 787 C C . ASP A 1 107 ? 23.993 -1.877 -23.139 1.00 58.28 107 ASP A C 1
ATOM 789 O O . ASP A 1 107 ? 24.589 -1.609 -24.183 1.00 58.28 107 ASP A O 1
ATOM 793 N N . ALA A 1 108 ? 24.663 -2.010 -21.990 1.00 65.12 108 ALA A N 1
ATOM 794 C CA . ALA A 1 108 ? 26.101 -1.773 -21.870 1.00 65.12 108 ALA A CA 1
ATOM 795 C C . ALA A 1 108 ? 26.968 -2.797 -22.627 1.00 65.12 108 ALA A C 1
ATOM 797 O O . ALA A 1 108 ? 28.093 -2.475 -23.023 1.00 65.12 108 ALA A O 1
ATOM 798 N N . THR A 1 109 ? 26.483 -4.029 -22.821 1.00 62.25 109 THR A N 1
ATOM 799 C CA . THR A 1 109 ? 27.182 -5.030 -23.642 1.00 62.25 109 THR A CA 1
ATOM 800 C C . THR A 1 109 ? 26.993 -4.784 -25.135 1.00 62.25 109 THR A C 1
ATOM 802 O O . THR A 1 109 ? 27.951 -4.975 -25.879 1.00 62.25 109 THR A O 1
ATOM 805 N N . LEU A 1 110 ? 25.830 -4.293 -25.575 1.00 62.31 110 LEU A N 1
ATOM 806 C CA . LEU A 1 110 ? 25.595 -3.920 -26.975 1.00 62.31 110 LEU A CA 1
ATOM 807 C C . LEU A 1 110 ? 26.443 -2.716 -27.416 1.00 62.31 110 LEU A C 1
ATOM 809 O O . LEU A 1 110 ? 26.954 -2.714 -28.530 1.00 62.31 110 LEU A O 1
ATOM 813 N N . VAL A 1 111 ? 26.676 -1.739 -26.534 1.00 70.94 111 VAL A N 1
ATOM 814 C CA . VAL A 1 111 ? 27.527 -0.562 -26.821 1.00 70.94 111 VAL A CA 1
ATOM 815 C C . VAL A 1 111 ? 29.016 -0.917 -26.974 1.00 70.94 111 VAL A C 1
ATOM 817 O O . VAL A 1 111 ? 29.779 -0.137 -27.536 1.00 70.94 111 VAL A O 1
ATOM 820 N N . ARG A 1 112 ? 29.461 -2.085 -26.490 1.00 60.88 112 ARG A N 1
ATOM 821 C CA . ARG A 1 112 ? 30.880 -2.492 -26.531 1.00 60.88 112 ARG A CA 1
ATOM 822 C C . ARG A 1 112 ? 31.254 -3.327 -27.762 1.00 60.88 112 ARG A C 1
ATOM 824 O O . ARG A 1 112 ? 32.394 -3.777 -27.853 1.00 60.88 112 ARG A O 1
ATOM 831 N N . VAL A 1 113 ? 30.314 -3.564 -28.673 1.00 57.28 113 VAL A N 1
ATOM 832 C CA . VAL A 1 113 ? 30.554 -4.279 -29.932 1.00 57.28 113 VAL A CA 1
ATOM 833 C C . VAL A 1 113 ? 30.601 -3.257 -31.070 1.00 57.28 113 VAL A C 1
ATOM 835 O O . VAL A 1 113 ? 29.641 -3.120 -31.819 1.00 57.28 113 VAL A O 1
ATOM 838 N N . ASP A 1 114 ? 31.710 -2.525 -31.161 1.00 48.59 114 ASP A N 1
ATOM 839 C CA . ASP A 1 114 ? 32.151 -1.785 -32.355 1.00 48.59 114 ASP A CA 1
ATOM 840 C C . ASP A 1 114 ? 33.678 -1.907 -32.473 1.00 48.59 114 ASP A C 1
ATOM 842 O O . ASP A 1 114 ? 34.355 -1.805 -31.417 1.00 48.59 114 ASP A O 1
#

Foldseek 3Di:
DDDDDDDDDPPPPQQDPVNVVVLVVVVVVLVVVLVVLVVPDPDDPVLVVVLVVLVVQLVVLVVVLPDPPDDSVNNVVSSVSNVVSSVVNVVSSVVRVVVVVVVVVVVVVVVPPD

Sequence (114 aa):
MATRAPAPVDAHPTPTAPAFDRLYEESARLEAVVALARDDGMSSATAAAMTTAIDARIGGIDASLSEPGLLPDARLQLWQARVDALRDLAGLETTQRLMAAQGRDYDATLVRVD